Protein AF-A0A7C5CP19-F1 (afdb_monomer)

Secondary structure (DSSP, 8-state):
--HHHHHHHHHHHHHHHHHHSPSS--THHHHTS-HHHHHHHHHHS-TTPPPP-S-EEEEEEEEE-SSSS----EEEEEEEEE-SSSS-EEEEEEEE-STT-EEEEEEE-

pLDDT: mean 88.9, std 10.63, range [55.72, 98.44]

Foldseek 3Di:
DDPVVVLVVQVVVLQVVLVVFDPADDPVVLVPDDPVSSVVCCPVPPPPPDDDSGKDKDKDWDWDDPDPPDPDTFTKIKIKIARNRDGKIWIWMWTADPPRDIDIDIDID

Radius of gyration: 18.05 Å; Cα contacts (8 Å, |Δi|>4): 150; chains: 1; bounding box: 38×47×41 Å

Nearest PDB structures (foldseek):
  8bk2-assembly1_A  TM=4.506E-01  e=2.920E-01  Neisseria meningitidis serogroup B
  2zf4-assembly1_B  TM=4.625E-01  e=8.869E+00  Chromobacterium violaceum

Sequence (109 aa):
MTPAGRVAELLSRLEVEAARAPATPSPGDREALPPPVRRYLGRVLPQGVARPEGLLRFHQAGSLRTDPSATRWYPFTARHWVSPRLPGFVWEARVDLPLRLHLQVIDSY

Structure (mmCIF, N/CA/C/O backbone):
data_AF-A0A7C5CP19-F1
#
_entry.id   AF-A0A7C5CP19-F1
#
loop_
_atom_site.group_PDB
_atom_site.id
_atom_site.type_symbol
_atom_site.label_atom_id
_atom_site.label_alt_id
_atom_site.label_comp_id
_atom_site.label_asym_id
_atom_site.label_entity_id
_atom_site.label_seq_id
_atom_site.pdbx_PDB_ins_code
_atom_site.Cartn_x
_atom_site.Cartn_y
_atom_site.Cartn_z
_atom_site.occupancy
_atom_site.B_iso_or_equiv
_atom_site.auth_seq_id
_atom_site.auth_comp_id
_atom_site.auth_asym_id
_atom_site.auth_atom_id
_atom_site.pdbx_PDB_model_num
ATOM 1 N N . MET A 1 1 ? 1.642 -23.824 -0.024 1.00 61.75 1 MET A N 1
ATOM 2 C CA . MET A 1 1 ? 0.637 -22.738 -0.018 1.00 61.75 1 MET A CA 1
ATOM 3 C C . MET A 1 1 ? 0.854 -21.871 -1.251 1.00 61.75 1 MET A C 1
ATOM 5 O O . MET A 1 1 ? 1.998 -21.535 -1.527 1.00 61.75 1 MET A O 1
ATOM 9 N N . THR A 1 2 ? -0.186 -21.582 -2.035 1.00 88.19 2 THR A N 1
ATOM 10 C CA . THR A 1 2 ? -0.073 -20.733 -3.237 1.00 88.19 2 THR A CA 1
ATOM 11 C C . THR A 1 2 ? 0.074 -19.256 -2.842 1.00 88.19 2 THR A C 1
ATOM 13 O O . THR A 1 2 ? -0.347 -18.892 -1.740 1.00 88.19 2 THR A O 1
ATOM 16 N N . PRO A 1 3 ? 0.615 -18.380 -3.714 1.00 83.19 3 PRO A N 1
ATOM 17 C CA . PRO A 1 3 ? 0.651 -16.939 -3.451 1.00 83.19 3 PRO A CA 1
ATOM 18 C C . PRO A 1 3 ? -0.730 -16.371 -3.094 1.00 83.19 3 PRO A C 1
ATOM 20 O O . PRO A 1 3 ? -0.862 -15.651 -2.110 1.00 83.19 3 PRO A O 1
ATOM 23 N N . ALA A 1 4 ? -1.775 -16.797 -3.811 1.00 86.62 4 ALA A N 1
ATOM 24 C CA . ALA A 1 4 ? -3.155 -16.404 -3.532 1.00 86.62 4 ALA A CA 1
ATOM 25 C C . ALA A 1 4 ? -3.640 -16.860 -2.142 1.00 86.62 4 ALA A C 1
ATOM 27 O O . ALA A 1 4 ? -4.284 -16.087 -1.438 1.00 86.62 4 ALA A O 1
ATOM 28 N N . GLY A 1 5 ? -3.298 -18.086 -1.723 1.00 92.00 5 GLY A N 1
ATOM 29 C CA . GLY A 1 5 ? -3.637 -18.590 -0.390 1.00 92.00 5 GLY A CA 1
ATOM 30 C C . GLY A 1 5 ? -2.951 -17.805 0.730 1.00 92.00 5 GLY A C 1
ATOM 31 O O . GLY A 1 5 ? -3.588 -17.488 1.729 1.00 92.00 5 GLY A O 1
ATOM 32 N N . ARG A 1 6 ? -1.683 -17.416 0.528 1.00 93.38 6 ARG A N 1
ATOM 33 C CA . ARG A 1 6 ? -0.939 -16.585 1.487 1.00 93.38 6 ARG A CA 1
ATOM 34 C C . ARG A 1 6 ? -1.548 -15.190 1.627 1.00 93.38 6 ARG A C 1
ATOM 36 O O . ARG A 1 6 ? -1.681 -14.697 2.740 1.00 93.38 6 ARG A O 1
ATOM 43 N N . VAL A 1 7 ? -1.920 -14.557 0.513 1.00 95.69 7 VAL A N 1
ATOM 44 C CA . VAL A 1 7 ? -2.562 -13.232 0.533 1.00 95.69 7 VAL A CA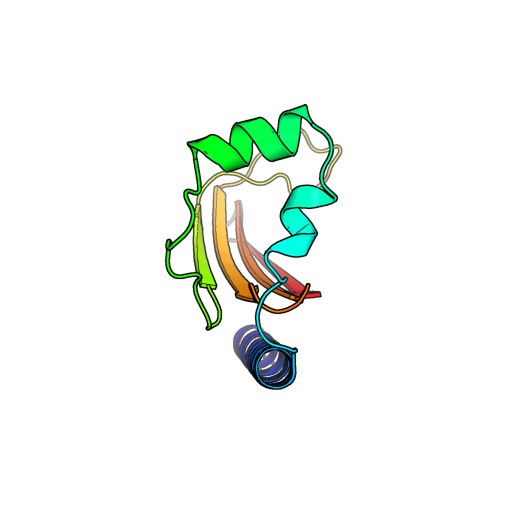 1
ATOM 45 C C . VAL A 1 7 ? -3.905 -13.297 1.255 1.00 95.69 7 VAL A C 1
ATOM 47 O O . VAL A 1 7 ? -4.157 -12.462 2.115 1.00 95.69 7 VAL A O 1
ATOM 50 N N . ALA A 1 8 ? -4.738 -14.302 0.966 1.00 95.38 8 ALA A N 1
ATOM 51 C CA . ALA A 1 8 ? -6.023 -14.470 1.645 1.00 95.38 8 ALA A CA 1
ATOM 52 C C . ALA A 1 8 ? -5.857 -14.604 3.167 1.00 95.38 8 ALA A C 1
ATOM 54 O O . ALA A 1 8 ? -6.558 -13.936 3.920 1.00 95.38 8 ALA A O 1
ATOM 55 N N . GLU A 1 9 ? -4.885 -15.402 3.617 1.00 96.69 9 GLU A N 1
ATOM 56 C CA . GLU A 1 9 ? -4.588 -15.565 5.040 1.00 96.69 9 GLU A CA 1
ATOM 57 C C . GLU A 1 9 ? -4.152 -14.248 5.702 1.00 96.69 9 GLU A C 1
ATOM 59 O O . GLU A 1 9 ? -4.650 -13.906 6.774 1.00 96.69 9 GLU A O 1
ATOM 64 N N . LEU A 1 10 ? -3.243 -13.496 5.073 1.00 96.50 10 LEU A N 1
ATOM 65 C CA . LEU A 1 10 ? -2.778 -12.207 5.596 1.00 96.50 10 LEU A CA 1
ATOM 66 C C . LEU A 1 10 ? -3.911 -11.178 5.658 1.00 96.50 10 LEU A C 1
ATOM 68 O O . LEU A 1 10 ? -4.015 -10.442 6.636 1.00 96.50 10 LEU A O 1
ATOM 72 N N . LEU A 1 11 ? -4.791 -11.160 4.654 1.00 96.25 11 LEU A N 1
ATOM 73 C CA . LEU A 1 11 ? -5.954 -10.277 4.647 1.00 96.25 11 LEU A CA 1
ATOM 74 C C . LEU A 1 11 ? -6.930 -10.615 5.768 1.00 96.25 11 LEU A C 1
ATOM 76 O O . LEU A 1 11 ? -7.341 -9.711 6.487 1.00 96.25 11 LEU A O 1
ATOM 80 N N . SER A 1 12 ? -7.239 -11.896 5.983 1.00 95.69 12 SER A N 1
ATOM 81 C CA . SER A 1 12 ? -8.104 -12.298 7.096 1.00 95.69 12 SER A CA 1
ATOM 82 C C . SER A 1 12 ? -7.527 -11.892 8.453 1.00 95.69 12 SER A C 1
ATOM 84 O O . SER A 1 12 ? -8.274 -11.464 9.330 1.00 95.69 12 SER A O 1
ATOM 86 N N . ARG A 1 13 ? -6.201 -11.979 8.639 1.00 94.88 13 ARG A N 1
ATOM 87 C CA . ARG A 1 13 ? -5.555 -11.491 9.869 1.00 94.88 13 ARG A CA 1
ATOM 88 C C . ARG A 1 13 ? -5.689 -9.977 10.014 1.00 94.88 13 ARG A C 1
ATOM 90 O O . ARG A 1 13 ? -6.159 -9.520 11.053 1.00 94.88 13 ARG A O 1
ATOM 97 N N . LEU A 1 14 ? -5.362 -9.224 8.961 1.00 94.06 14 LEU A N 1
ATOM 98 C CA . LEU A 1 14 ? -5.470 -7.765 8.953 1.00 94.06 14 LEU A CA 1
ATOM 99 C C . LEU A 1 14 ? -6.906 -7.298 9.252 1.00 94.06 14 LEU A C 1
ATOM 101 O O . LEU A 1 14 ? -7.099 -6.341 9.997 1.00 94.06 14 LEU A O 1
ATOM 105 N N . GLU A 1 15 ? -7.920 -7.978 8.713 1.00 92.88 15 GLU A N 1
ATOM 106 C CA . GLU A 1 15 ? -9.334 -7.689 8.983 1.00 92.88 15 GLU A CA 1
ATOM 107 C C . GLU A 1 15 ? -9.709 -7.932 10.449 1.00 92.88 15 GLU A C 1
ATOM 109 O O . GLU A 1 15 ? -10.351 -7.084 11.071 1.00 92.88 15 GLU A O 1
ATOM 114 N N . VAL A 1 16 ? -9.290 -9.065 11.021 1.00 93.06 16 VAL A N 1
ATOM 115 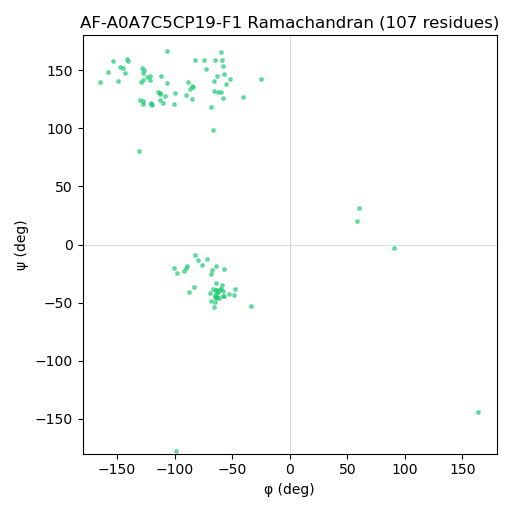C CA . VAL A 1 16 ? -9.560 -9.399 12.429 1.00 93.06 16 VAL A CA 1
ATOM 116 C C . VAL A 1 16 ? -8.891 -8.399 13.370 1.00 93.06 16 VAL A C 1
ATOM 118 O O . VAL A 1 16 ? -9.495 -7.982 14.358 1.00 93.06 16 VAL A O 1
ATOM 121 N N . GLU A 1 17 ? -7.661 -7.993 13.072 1.00 91.44 17 GLU A N 1
ATOM 122 C CA . GLU A 1 17 ? -6.936 -6.996 13.859 1.00 91.44 17 GLU A CA 1
ATOM 123 C C . GLU A 1 17 ? -7.556 -5.602 13.710 1.00 91.44 17 GLU A C 1
ATOM 125 O O . GLU A 1 17 ? -7.775 -4.917 14.711 1.00 91.44 17 GLU A O 1
ATOM 130 N N . ALA A 1 18 ? -7.956 -5.216 12.495 1.00 87.88 18 ALA A N 1
ATOM 131 C CA . ALA A 1 18 ? -8.683 -3.972 12.232 1.00 87.88 18 ALA A CA 1
ATOM 132 C C . ALA A 1 18 ? -10.019 -3.881 12.956 1.00 87.88 18 ALA A C 1
ATOM 134 O O . ALA A 1 18 ? -10.352 -2.814 13.472 1.00 87.88 18 ALA A O 1
ATOM 135 N N . ALA A 1 19 ? -10.753 -4.987 13.051 1.00 86.88 19 ALA A N 1
ATOM 136 C CA . ALA A 1 19 ? -12.006 -5.040 13.791 1.00 86.88 19 ALA A CA 1
ATOM 137 C C . ALA A 1 19 ? -11.811 -4.904 15.314 1.00 86.88 19 ALA A C 1
ATOM 139 O O . ALA A 1 19 ? -12.727 -4.468 16.008 1.00 86.88 19 ALA A O 1
ATOM 140 N N . ARG A 1 20 ? -10.635 -5.272 15.840 1.00 86.12 20 ARG A N 1
ATOM 141 C CA . ARG A 1 20 ? -10.296 -5.168 17.272 1.00 86.12 20 ARG A CA 1
ATOM 142 C C . ARG A 1 20 ? -9.675 -3.825 17.652 1.00 86.12 20 ARG A C 1
ATOM 144 O O . ARG A 1 20 ? -9.643 -3.497 18.837 1.00 86.12 20 ARG A O 1
ATOM 151 N N . ALA A 1 21 ? -9.160 -3.073 16.681 1.00 80.94 21 ALA A N 1
ATOM 152 C CA . ALA A 1 21 ? -8.532 -1.784 16.925 1.00 80.94 21 ALA A CA 1
ATOM 153 C C . ALA A 1 21 ? -9.554 -0.754 17.447 1.00 80.94 21 ALA A C 1
ATOM 155 O O . ALA A 1 21 ? -10.696 -0.716 16.969 1.00 80.94 21 ALA A O 1
ATOM 156 N N . PRO A 1 22 ? -9.163 0.101 18.412 1.00 71.88 22 PRO A N 1
ATOM 157 C CA . PRO A 1 22 ? -10.032 1.163 18.898 1.00 71.88 22 PRO A CA 1
ATOM 158 C C . PRO A 1 22 ? -10.455 2.088 17.750 1.00 71.88 22 PRO A C 1
ATOM 160 O O . PRO A 1 22 ? -9.771 2.217 16.732 1.00 71.88 22 PRO A O 1
ATOM 163 N N . ALA A 1 23 ? -11.618 2.723 17.904 1.00 64.44 23 ALA A N 1
ATOM 164 C CA . ALA A 1 23 ? -12.092 3.692 16.927 1.00 64.44 23 ALA A CA 1
ATOM 165 C C . ALA A 1 23 ? -11.063 4.820 16.733 1.00 64.44 23 ALA A C 1
ATOM 167 O O . ALA A 1 23 ? -10.341 5.181 17.657 1.00 64.44 23 ALA A O 1
ATOM 168 N N . THR A 1 24 ? -11.025 5.312 15.495 1.00 62.47 24 THR A N 1
ATOM 169 C CA . THR A 1 24 ? -10.117 6.291 14.883 1.00 62.47 24 THR A CA 1
ATOM 170 C C . THR A 1 24 ? -9.432 7.280 15.840 1.00 62.47 24 THR A C 1
ATOM 172 O O . THR A 1 24 ? -10.115 7.795 16.726 1.00 62.47 24 THR A O 1
ATOM 175 N N . PRO A 1 25 ? -8.147 7.645 15.608 1.00 58.81 25 PRO A N 1
ATOM 176 C CA . PRO A 1 25 ? -7.451 8.693 16.356 1.00 58.81 25 PRO A CA 1
ATOM 177 C C . PRO A 1 25 ? -8.347 9.907 16.631 1.00 58.81 25 PRO A C 1
ATOM 179 O O . PRO A 1 25 ? -9.003 10.447 15.728 1.00 58.81 25 PRO A O 1
ATOM 182 N N . SER A 1 26 ? -8.415 10.264 17.910 1.00 55.72 26 SER A N 1
ATOM 183 C CA . SER A 1 26 ? -9.306 11.283 18.448 1.00 55.72 26 SER A CA 1
ATOM 184 C C . SER A 1 26 ? -8.942 12.668 17.895 1.00 55.72 26 SER A C 1
ATOM 186 O O . SER A 1 26 ? -7.810 12.887 17.464 1.00 55.72 26 SER A O 1
ATOM 188 N N . PRO A 1 27 ? -9.862 13.650 17.914 1.00 55.84 27 PRO A N 1
ATOM 189 C CA . PRO A 1 27 ? -9.554 15.025 17.523 1.00 55.84 27 PRO A CA 1
ATOM 190 C C . PRO A 1 27 ? -8.272 15.564 18.172 1.00 55.84 27 PRO A C 1
ATOM 192 O O . PRO A 1 27 ? -7.480 16.171 17.457 1.00 55.84 27 PRO A O 1
ATOM 195 N N . GLY A 1 28 ? -8.023 15.212 19.444 1.00 57.62 28 GLY A N 1
ATOM 196 C CA . GLY A 1 28 ? -6.844 15.610 20.224 1.00 57.62 28 GLY A CA 1
ATOM 197 C C . GLY A 1 28 ? -5.495 15.223 19.609 1.00 57.62 28 GLY A C 1
ATOM 198 O O . GLY A 1 28 ? -4.486 15.879 19.875 1.00 57.62 28 GLY A O 1
ATOM 199 N N . ASP A 1 29 ? -5.471 14.234 18.713 1.00 68.75 29 ASP A N 1
ATOM 200 C CA . ASP A 1 29 ? -4.260 13.853 17.984 1.00 68.75 29 ASP A CA 1
ATOM 201 C C . ASP A 1 29 ? -3.815 14.944 17.009 1.00 68.75 29 ASP A C 1
ATOM 203 O O . ASP A 1 29 ? -2.643 15.012 16.647 1.00 68.75 29 ASP A O 1
ATOM 207 N N . ARG A 1 30 ? -4.726 15.835 16.593 1.00 76.56 30 ARG A N 1
ATOM 208 C CA . ARG A 1 30 ? -4.430 16.938 15.676 1.00 76.56 30 ARG A CA 1
ATOM 209 C C . ARG A 1 30 ? -3.851 18.146 16.397 1.00 76.56 30 ARG A C 1
ATOM 211 O O . ARG A 1 30 ? -2.965 18.801 15.843 1.00 76.56 30 ARG A O 1
ATOM 218 N N . GLU A 1 31 ? -4.313 18.446 17.609 1.00 82.62 31 GLU A N 1
ATOM 219 C CA . GLU A 1 31 ? -3.742 19.506 18.444 1.00 82.62 31 GLU A CA 1
ATOM 220 C C . GLU A 1 31 ? -2.293 19.194 18.839 1.00 82.62 31 GLU A C 1
ATOM 222 O O . GLU A 1 31 ? -1.478 20.118 18.872 1.00 82.62 31 GLU A O 1
ATOM 227 N N . ALA A 1 32 ? -1.958 17.912 19.023 1.00 85.94 32 ALA A N 1
ATOM 228 C CA . ALA A 1 32 ? -0.609 17.433 19.331 1.00 85.94 32 ALA A CA 1
ATOM 229 C C . ALA A 1 32 ? 0.390 17.519 18.153 1.00 85.94 32 ALA A C 1
ATOM 231 O O . ALA A 1 32 ? 1.597 17.383 18.358 1.00 85.94 32 ALA A O 1
ATOM 232 N N . LEU A 1 33 ? -0.073 17.759 16.918 1.00 89.25 33 LEU A N 1
ATOM 233 C CA . LEU A 1 33 ? 0.805 17.821 15.744 1.00 89.25 33 LEU A CA 1
ATOM 234 C C . LEU A 1 33 ? 1.651 19.104 15.709 1.00 89.25 33 LEU A C 1
ATOM 236 O O . LEU A 1 33 ? 1.180 20.175 16.114 1.00 89.25 33 LEU A O 1
ATOM 240 N N . PRO A 1 34 ? 2.853 19.054 15.098 1.00 94.94 34 PRO A N 1
ATOM 241 C CA . PRO A 1 34 ? 3.646 20.246 14.837 1.00 94.94 34 PRO A CA 1
ATOM 242 C C . PRO A 1 34 ? 2.835 21.330 14.101 1.00 94.94 34 PRO A C 1
ATOM 244 O O . PRO A 1 34 ? 2.078 21.008 13.174 1.00 94.94 34 PRO A O 1
ATOM 247 N N . PRO A 1 35 ? 3.026 22.626 14.425 1.00 94.19 35 PRO A N 1
ATOM 248 C CA . PRO A 1 35 ? 2.248 23.723 13.847 1.00 94.19 35 PRO A CA 1
ATOM 249 C C . PRO A 1 35 ? 2.095 23.716 12.313 1.00 94.19 35 PRO A C 1
ATOM 251 O O . PRO A 1 35 ? 0.973 23.946 11.846 1.00 94.19 35 PRO A O 1
ATOM 254 N N . PRO A 1 36 ? 3.138 23.441 11.493 1.00 95.12 36 PRO A N 1
ATOM 255 C CA . PRO A 1 36 ? 2.965 23.417 10.040 1.00 95.12 36 PRO A CA 1
ATOM 256 C C . PRO A 1 36 ? 2.054 22.273 9.573 1.00 95.12 36 PRO A C 1
ATOM 258 O O . PRO A 1 36 ? 1.225 22.488 8.687 1.00 95.12 36 PRO A O 1
ATOM 261 N N . VAL A 1 37 ? 2.151 21.097 10.201 1.00 93.44 37 VAL A N 1
ATOM 262 C CA . VAL A 1 37 ? 1.341 19.915 9.869 1.00 93.44 37 VAL A CA 1
ATOM 263 C C . VAL A 1 37 ? -0.116 20.161 10.248 1.00 93.44 37 VAL A C 1
ATOM 265 O O . VAL A 1 37 ? -1.007 20.008 9.411 1.00 93.44 37 VAL A O 1
ATOM 268 N N . ARG A 1 38 ? -0.362 20.643 11.474 1.00 90.94 38 ARG A N 1
ATOM 269 C CA . ARG A 1 38 ? -1.706 20.989 11.956 1.00 90.94 38 ARG A CA 1
ATOM 270 C C . ARG A 1 38 ? -2.388 22.016 11.055 1.00 90.94 38 ARG A C 1
ATOM 272 O O . ARG A 1 38 ? -3.554 21.845 10.707 1.00 90.94 38 ARG A O 1
ATOM 279 N N . ARG A 1 39 ? -1.665 23.062 10.637 1.00 91.44 39 ARG A N 1
ATOM 280 C CA . ARG A 1 39 ? -2.191 24.103 9.739 1.00 91.44 39 ARG A CA 1
ATOM 281 C C . ARG A 1 39 ? -2.545 23.551 8.361 1.00 91.44 39 ARG A C 1
ATOM 283 O O . ARG A 1 39 ? -3.594 23.904 7.831 1.00 91.44 39 ARG A O 1
ATOM 290 N N . TYR A 1 40 ? -1.679 22.725 7.773 1.00 92.88 40 TYR A N 1
ATOM 291 C CA . TYR A 1 40 ? -1.925 22.145 6.453 1.00 92.88 40 TYR A CA 1
ATOM 292 C C . TYR A 1 40 ? -3.120 21.190 6.478 1.00 92.88 40 TYR A C 1
ATOM 294 O O . TYR A 1 40 ? -4.085 21.419 5.751 1.00 92.88 40 TYR A O 1
ATOM 302 N N . LEU A 1 41 ? -3.107 20.198 7.380 1.00 88.44 41 LEU A N 1
ATOM 303 C CA . LEU A 1 41 ? -4.227 19.267 7.557 1.00 88.44 41 LEU A CA 1
ATOM 304 C C . LEU A 1 41 ? -5.513 20.014 7.920 1.00 88.44 41 LEU A C 1
ATOM 306 O O . LEU A 1 41 ? -6.579 19.649 7.432 1.00 88.44 41 LEU A O 1
ATOM 310 N N . GLY A 1 42 ? -5.383 21.1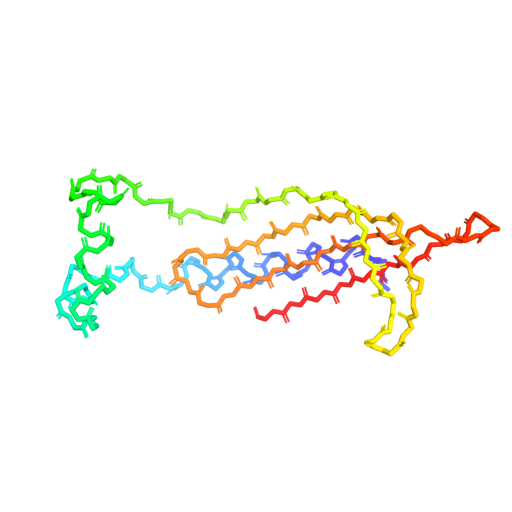07 8.688 1.00 87.44 42 GLY A N 1
ATOM 311 C CA . GLY A 1 42 ? -6.364 22.179 8.908 1.00 87.44 42 GLY A CA 1
ATOM 312 C C . GLY A 1 42 ? -7.225 22.487 7.692 1.00 87.44 42 GLY A C 1
ATOM 313 O O . GLY A 1 42 ? -8.449 22.501 7.770 1.00 87.44 42 GLY A O 1
ATOM 314 N N . ARG A 1 43 ? -6.538 22.733 6.577 1.00 89.12 43 ARG A N 1
ATOM 315 C CA . ARG A 1 43 ? -7.107 23.214 5.321 1.00 89.12 43 ARG A CA 1
ATOM 316 C C . ARG A 1 43 ? -7.582 22.079 4.423 1.00 89.12 43 ARG A C 1
ATOM 318 O O . ARG A 1 43 ? -8.623 22.217 3.797 1.00 89.12 43 ARG A O 1
ATOM 325 N N . VAL A 1 44 ? -6.818 20.987 4.342 1.00 89.31 44 VAL A N 1
ATOM 326 C CA . VAL A 1 44 ? -7.090 19.902 3.377 1.00 89.31 44 VAL A CA 1
ATOM 327 C C . VAL A 1 44 ? -8.019 18.812 3.910 1.00 89.31 44 VAL A C 1
ATOM 329 O O . VAL A 1 44 ? -8.622 18.091 3.127 1.00 89.31 44 VAL A O 1
ATOM 332 N N . LEU A 1 45 ? -8.157 18.698 5.233 1.00 84.25 45 LEU A N 1
ATOM 333 C CA . LEU A 1 45 ? -9.060 17.762 5.904 1.00 84.25 45 LEU A CA 1
ATOM 334 C C . LEU A 1 45 ? -9.870 18.522 6.963 1.00 84.25 45 LEU A C 1
ATOM 336 O O . LEU A 1 45 ? -9.488 18.499 8.143 1.00 84.25 45 LEU A O 1
ATOM 340 N N . PRO A 1 46 ? -10.937 19.238 6.560 1.00 78.62 46 PRO A N 1
ATOM 341 C CA . PRO A 1 46 ? -11.822 19.944 7.481 1.00 78.62 46 PRO A CA 1
ATOM 342 C C . PRO A 1 46 ? -12.463 18.996 8.500 1.00 78.62 46 PRO A C 1
ATOM 344 O O . PRO A 1 46 ? -12.562 17.786 8.281 1.00 78.62 46 PRO A O 1
ATOM 347 N N . GLN A 1 47 ? -12.915 19.542 9.628 1.00 72.56 47 GLN A N 1
ATOM 348 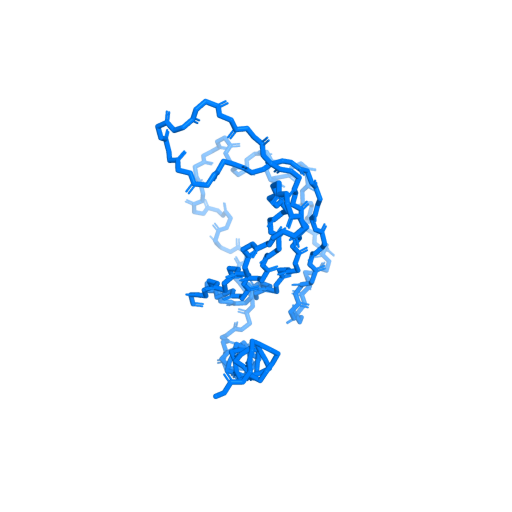C CA . GLN A 1 47 ? -13.699 18.753 10.579 1.00 72.56 47 GLN A CA 1
ATOM 349 C C . GLN A 1 47 ? -15.016 18.291 9.935 1.00 72.56 47 GLN A C 1
ATOM 351 O O . GLN A 1 47 ? -15.589 19.000 9.111 1.00 72.56 47 GLN A O 1
ATOM 356 N N . GLY A 1 48 ? -15.474 17.088 10.292 1.00 70.38 48 GLY A N 1
ATOM 357 C CA . GLY A 1 48 ? -16.706 16.496 9.757 1.00 70.38 48 GLY A CA 1
ATOM 358 C C . GLY A 1 48 ? -16.535 15.634 8.500 1.00 70.38 48 GLY A C 1
ATOM 359 O O . GLY A 1 48 ? -17.502 15.018 8.065 1.00 70.38 48 GLY A O 1
ATOM 360 N N . VAL A 1 49 ? -15.326 15.524 7.933 1.00 69.69 49 VAL A N 1
ATOM 361 C CA . VAL A 1 49 ? -15.061 14.548 6.863 1.00 69.69 49 VAL A CA 1
ATOM 362 C C . VAL A 1 49 ? -15.119 13.136 7.449 1.00 69.69 49 VAL A C 1
ATOM 364 O O . VAL A 1 49 ? -14.328 12.793 8.333 1.00 69.69 49 VAL A O 1
ATOM 367 N N . ALA A 1 50 ? -16.052 12.321 6.948 1.00 70.56 50 ALA A N 1
ATOM 368 C CA . ALA A 1 50 ? -16.161 10.915 7.314 1.00 70.56 50 ALA A CA 1
ATOM 369 C C . ALA A 1 50 ? -14.844 10.200 6.997 1.00 70.56 50 ALA A C 1
ATOM 371 O O . ALA A 1 50 ? -14.326 10.273 5.880 1.00 70.56 50 ALA A O 1
ATOM 372 N N . ARG A 1 51 ? -14.283 9.527 8.000 1.00 74.38 51 ARG A N 1
ATOM 373 C CA . ARG A 1 51 ? -13.067 8.739 7.821 1.00 74.38 51 ARG A CA 1
ATOM 374 C C . ARG A 1 51 ? -13.458 7.329 7.390 1.00 74.38 51 ARG A C 1
ATOM 376 O O . ARG A 1 51 ? -14.441 6.803 7.909 1.00 74.38 51 ARG A O 1
ATOM 383 N N . PRO A 1 52 ? -12.719 6.712 6.456 1.00 78.50 52 PRO A N 1
ATOM 384 C CA . PRO A 1 52 ? -12.971 5.328 6.099 1.00 78.50 52 PRO A CA 1
ATOM 385 C C . PRO A 1 52 ? -12.813 4.441 7.330 1.00 78.50 52 PRO A C 1
ATOM 387 O O . PRO A 1 52 ? -11.828 4.554 8.056 1.00 78.50 52 PRO A O 1
ATOM 390 N N . GLU A 1 53 ? -13.790 3.574 7.563 1.00 77.38 53 GLU A N 1
ATOM 391 C CA . GLU A 1 53 ? -13.797 2.700 8.734 1.00 77.38 53 GLU A CA 1
ATOM 392 C C . GLU A 1 53 ? -13.280 1.289 8.446 1.00 77.38 53 GLU A C 1
ATOM 394 O O . GLU A 1 53 ? -12.827 0.618 9.370 1.00 77.38 53 GLU A O 1
ATOM 399 N N . GLY A 1 54 ? -13.356 0.847 7.189 1.00 84.38 54 GLY A N 1
ATOM 400 C CA . GLY A 1 54 ? -12.895 -0.467 6.743 1.00 84.38 54 GLY A CA 1
ATOM 401 C C . GLY A 1 54 ? -11.510 -0.431 6.101 1.00 84.38 54 GLY A C 1
ATOM 402 O O . GLY A 1 54 ? -10.882 0.624 5.986 1.00 84.38 54 GLY A O 1
ATOM 403 N N . LEU A 1 55 ? -11.054 -1.599 5.638 1.00 90.75 55 LEU A N 1
ATOM 404 C CA . LEU A 1 55 ? -9.816 -1.698 4.873 1.00 90.75 55 LEU A CA 1
ATOM 405 C C . LEU A 1 55 ? -9.919 -0.914 3.565 1.00 90.75 55 LEU A C 1
ATOM 407 O O . LEU A 1 55 ? -10.861 -1.065 2.786 1.00 90.75 55 LEU A O 1
ATOM 411 N N . LEU A 1 56 ? -8.905 -0.097 3.312 1.00 93.56 56 LEU A N 1
ATOM 412 C CA . LEU A 1 56 ? -8.735 0.609 2.055 1.00 93.56 56 LEU A CA 1
ATOM 413 C C . LEU A 1 56 ? -7.979 -0.282 1.083 1.00 93.56 56 LEU A C 1
ATOM 415 O O . LEU A 1 56 ? -6.951 -0.846 1.445 1.00 93.56 56 LEU A O 1
ATOM 419 N N . ARG A 1 57 ? -8.462 -0.370 -0.159 1.00 96.06 57 ARG A N 1
ATOM 420 C CA . ARG A 1 57 ? -7.796 -1.116 -1.228 1.00 96.06 57 ARG A CA 1
ATOM 421 C C . ARG A 1 57 ? -7.286 -0.172 -2.304 1.00 96.06 57 ARG A C 1
ATOM 423 O O . ARG A 1 57 ? -8.068 0.548 -2.922 1.00 96.06 57 ARG A O 1
ATOM 430 N N . PHE A 1 58 ? -5.993 -0.243 -2.582 1.00 96.88 58 PHE A N 1
ATOM 431 C CA . PHE A 1 58 ? -5.337 0.495 -3.650 1.00 96.88 58 PHE A CA 1
ATOM 432 C C . PHE A 1 58 ? -4.873 -0.452 -4.750 1.00 96.88 58 PHE A C 1
ATOM 434 O O . PHE A 1 58 ? -4.435 -1.575 -4.495 1.00 96.88 58 PHE A O 1
ATOM 441 N N . HIS A 1 59 ? -4.946 0.044 -5.980 1.00 97.81 59 HIS A N 1
ATOM 442 C CA . HIS A 1 59 ? -4.336 -0.570 -7.147 1.00 97.81 59 HIS A CA 1
ATOM 443 C C . HIS A 1 59 ? -3.222 0.352 -7.626 1.00 97.81 59 HIS A C 1
ATOM 445 O O . HIS A 1 59 ? -3.426 1.558 -7.758 1.00 97.81 59 HIS A O 1
ATOM 451 N N . GLN A 1 60 ? -2.043 -0.209 -7.856 1.00 98.00 60 GLN A N 1
ATOM 452 C CA . GLN A 1 60 ? -0.864 0.539 -8.274 1.00 98.00 60 GLN A CA 1
ATOM 453 C C . GLN A 1 60 ? -0.334 -0.048 -9.577 1.00 98.00 60 GLN A C 1
ATOM 455 O O . GLN A 1 60 ? -0.374 -1.261 -9.778 1.00 98.00 60 GLN A O 1
ATOM 460 N N . ALA A 1 61 ? 0.172 0.818 -10.445 1.00 98.06 61 ALA A N 1
ATOM 461 C CA . ALA A 1 61 ? 0.885 0.443 -11.654 1.00 98.06 61 ALA A CA 1
ATOM 462 C C . ALA A 1 61 ? 2.021 1.439 -11.886 1.00 98.06 61 ALA A C 1
ATOM 464 O O . ALA A 1 61 ? 1.902 2.616 -11.539 1.00 98.06 61 ALA A O 1
ATOM 465 N N . GLY A 1 62 ? 3.122 0.977 -12.465 1.00 97.50 62 GLY A N 1
ATOM 466 C CA . GLY A 1 62 ? 4.265 1.833 -12.755 1.00 97.50 62 GLY A CA 1
ATOM 467 C C . GLY A 1 62 ? 5.508 1.013 -13.031 1.00 97.50 62 GLY A C 1
ATOM 468 O O . GLY A 1 62 ? 5.417 -0.071 -13.601 1.00 97.50 62 GLY A O 1
ATOM 469 N N . SER A 1 63 ? 6.662 1.519 -12.600 1.00 96.81 63 SER A N 1
ATOM 470 C CA . SER A 1 63 ? 7.909 0.758 -12.643 1.00 96.81 63 SER A CA 1
ATOM 471 C C . SER A 1 63 ? 8.529 0.606 -11.256 1.00 96.81 63 SER A C 1
ATOM 473 O O . SER A 1 63 ? 8.465 1.530 -10.449 1.00 96.81 63 SER A O 1
ATOM 475 N N . LEU A 1 64 ? 9.154 -0.543 -11.001 1.00 95.12 64 LEU A N 1
ATOM 476 C CA . LEU A 1 64 ? 9.860 -0.863 -9.764 1.00 95.12 64 LEU A CA 1
ATOM 477 C C . LEU A 1 64 ? 11.281 -1.345 -10.084 1.00 95.12 64 LEU A C 1
ATOM 479 O O . LEU A 1 64 ? 11.506 -2.067 -11.059 1.00 95.12 64 LEU A O 1
ATOM 483 N N . ARG A 1 65 ? 12.245 -0.953 -9.253 1.00 94.75 65 ARG A N 1
ATOM 484 C CA . ARG A 1 65 ? 13.582 -1.554 -9.240 1.00 94.75 65 ARG A CA 1
ATOM 485 C C . ARG A 1 65 ? 13.528 -2.803 -8.375 1.00 94.75 65 ARG A C 1
ATOM 487 O O . ARG A 1 65 ? 12.970 -2.773 -7.284 1.00 94.75 65 ARG A O 1
ATOM 494 N N . THR A 1 66 ? 14.126 -3.887 -8.848 1.00 91.50 66 THR A N 1
ATOM 495 C CA . THR A 1 66 ? 14.203 -5.143 -8.087 1.00 91.50 66 THR A CA 1
ATOM 496 C C . THR A 1 66 ? 15.337 -5.148 -7.065 1.00 91.50 66 THR A C 1
ATOM 498 O O . THR A 1 66 ? 15.430 -6.075 -6.272 1.00 91.50 66 THR A O 1
ATOM 501 N N . ASP A 1 67 ? 16.205 -4.136 -7.105 1.00 89.94 67 ASP A N 1
ATOM 502 C CA . ASP A 1 67 ? 17.333 -3.960 -6.199 1.00 89.94 67 ASP A CA 1
ATOM 503 C C . ASP A 1 67 ? 17.628 -2.449 -6.005 1.00 89.94 67 ASP A C 1
ATOM 505 O O . ASP A 1 67 ? 17.548 -1.686 -6.979 1.00 89.94 67 ASP A O 1
ATOM 509 N N . PRO A 1 68 ? 17.974 -1.985 -4.785 1.00 90.31 68 PRO A N 1
ATOM 510 C CA . PRO A 1 68 ? 18.243 -0.571 -4.496 1.00 90.31 68 PRO A CA 1
ATOM 511 C C . PRO A 1 68 ? 19.455 0.034 -5.219 1.00 90.31 68 PRO A C 1
ATOM 513 O O . PRO A 1 68 ? 19.550 1.261 -5.319 1.00 90.31 68 PRO A O 1
ATOM 516 N N . SER A 1 69 ? 20.370 -0.787 -5.735 1.00 94.06 69 SER A N 1
ATOM 517 C CA . SER A 1 69 ? 21.549 -0.396 -6.522 1.00 94.06 69 SER A CA 1
ATOM 518 C C . SER A 1 69 ? 21.358 -0.583 -8.037 1.00 94.06 69 SER A C 1
ATOM 520 O O . SER A 1 69 ? 22.003 0.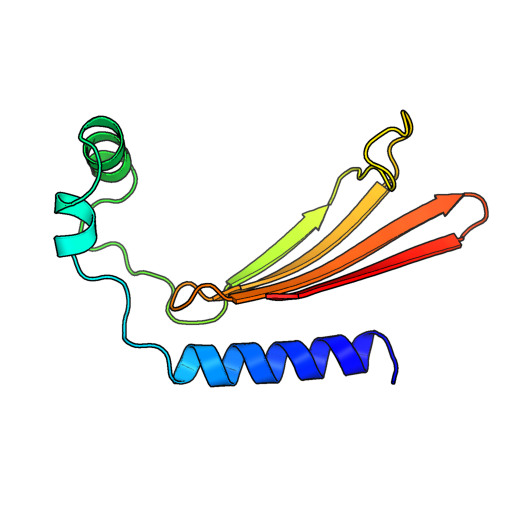104 -8.826 1.00 94.06 69 SER A O 1
ATOM 522 N N . ALA A 1 70 ? 20.400 -1.408 -8.478 1.00 91.81 70 ALA A N 1
ATOM 523 C CA . ALA A 1 70 ? 20.161 -1.675 -9.902 1.00 91.81 70 ALA A CA 1
ATOM 524 C C . ALA A 1 70 ? 19.667 -0.446 -10.676 1.00 91.81 70 ALA A C 1
ATOM 526 O O . ALA A 1 70 ? 18.703 0.188 -10.281 1.00 91.81 70 ALA A O 1
ATOM 527 N N . THR A 1 71 ? 20.231 -0.120 -11.833 1.00 92.56 71 THR A N 1
ATOM 528 C CA . THR A 1 71 ? 19.772 1.034 -12.638 1.00 92.56 71 THR A CA 1
ATOM 529 C C . THR A 1 71 ? 18.473 0.772 -13.405 1.00 92.56 71 THR A C 1
ATOM 531 O O . THR A 1 71 ? 17.800 1.706 -13.843 1.00 92.56 71 THR A O 1
ATOM 534 N N . ARG A 1 72 ? 18.107 -0.502 -13.577 1.00 94.81 72 ARG A N 1
ATOM 535 C CA . ARG A 1 72 ? 16.977 -0.921 -14.403 1.00 94.81 72 ARG A CA 1
ATOM 536 C C . ARG A 1 72 ? 15.651 -0.883 -13.647 1.00 94.81 72 ARG A C 1
ATOM 538 O O . ARG A 1 72 ? 15.537 -1.385 -12.532 1.00 94.81 72 ARG A O 1
ATOM 545 N N . TRP A 1 73 ? 14.643 -0.359 -14.332 1.00 96.75 73 TRP A N 1
ATOM 546 C CA . TRP A 1 73 ? 13.253 -0.314 -13.902 1.00 96.75 73 TRP A CA 1
ATOM 547 C C . TRP A 1 73 ? 12.426 -1.325 -14.694 1.00 96.75 73 TRP A C 1
ATOM 549 O O . TRP A 1 73 ? 12.606 -1.465 -15.905 1.00 96.75 73 TRP A O 1
ATOM 559 N N . TYR A 1 74 ? 11.525 -2.020 -14.008 1.00 97.38 74 TYR A N 1
ATOM 560 C CA . TYR A 1 74 ? 10.645 -3.023 -14.598 1.00 97.38 74 TYR A CA 1
ATOM 561 C C . TYR A 1 74 ? 9.185 -2.647 -14.376 1.00 97.38 74 TYR A C 1
ATOM 563 O O . TYR A 1 74 ? 8.871 -2.174 -13.282 1.00 97.38 74 TYR A O 1
ATOM 571 N N . PRO A 1 75 ? 8.290 -2.871 -15.353 1.00 97.94 75 PRO A N 1
ATOM 572 C CA . PRO A 1 75 ? 6.864 -2.676 -15.150 1.00 97.94 75 PRO A CA 1
ATOM 573 C C . PRO A 1 75 ? 6.376 -3.487 -13.951 1.00 97.94 75 PRO A C 1
ATOM 575 O O . PRO A 1 75 ? 6.764 -4.645 -13.774 1.00 97.94 75 PRO A O 1
ATOM 578 N N . PHE A 1 76 ? 5.523 -2.888 -13.129 1.00 97.81 76 PHE A N 1
ATOM 579 C CA . PHE A 1 76 ? 4.882 -3.598 -12.036 1.00 97.81 76 PHE A CA 1
ATOM 580 C C . PHE A 1 76 ? 3.424 -3.190 -11.875 1.00 97.81 76 PHE A C 1
ATOM 582 O O . PHE A 1 76 ? 3.009 -2.092 -12.257 1.00 97.81 76 PHE A O 1
ATOM 589 N N . THR A 1 77 ? 2.672 -4.087 -11.250 1.00 98.44 77 THR A N 1
ATOM 590 C CA . THR A 1 77 ? 1.340 -3.819 -10.709 1.00 98.44 77 THR A CA 1
ATOM 591 C C . THR A 1 77 ? 1.289 -4.274 -9.258 1.00 98.44 77 THR A C 1
ATOM 593 O O . THR A 1 77 ? 2.015 -5.196 -8.882 1.00 98.44 77 THR A O 1
ATOM 596 N N . ALA A 1 78 ? 0.452 -3.644 -8.437 1.00 98.12 78 ALA A N 1
ATOM 597 C CA . ALA A 1 78 ? 0.239 -4.083 -7.066 1.00 98.12 78 ALA A CA 1
ATOM 598 C C . ALA A 1 78 ? -1.200 -3.881 -6.590 1.00 98.12 78 ALA A C 1
ATOM 600 O O . ALA A 1 78 ? -1.904 -2.969 -7.036 1.00 98.12 78 ALA A O 1
ATOM 601 N N . ARG A 1 79 ? -1.609 -4.733 -5.652 1.00 98.12 79 ARG A N 1
ATOM 602 C CA . ARG A 1 79 ? -2.801 -4.589 -4.821 1.00 98.12 79 ARG A CA 1
ATOM 603 C C . ARG A 1 79 ? -2.343 -4.355 -3.387 1.00 98.12 79 ARG A C 1
ATOM 605 O O . ARG A 1 79 ? -1.502 -5.090 -2.880 1.00 98.12 79 ARG A O 1
ATOM 612 N N . HIS A 1 80 ? -2.884 -3.327 -2.752 1.00 97.50 80 HIS A N 1
ATOM 613 C CA . HIS A 1 80 ? -2.495 -2.932 -1.403 1.00 97.50 80 HIS A CA 1
ATOM 614 C C . HIS A 1 80 ? -3.741 -2.766 -0.546 1.00 97.50 80 HIS A C 1
ATOM 616 O O . HIS A 1 80 ? -4.628 -1.995 -0.905 1.00 97.50 80 HIS A O 1
ATOM 622 N N . TRP A 1 81 ? -3.800 -3.469 0.577 1.00 97.19 81 TRP A N 1
ATOM 623 C CA . TRP A 1 81 ? -4.824 -3.309 1.597 1.00 97.19 81 TRP A CA 1
ATOM 624 C C . TRP A 1 81 ? -4.214 -2.641 2.818 1.00 97.19 81 TRP A C 1
ATOM 626 O O . TRP A 1 81 ? -3.193 -3.106 3.314 1.00 97.19 81 TRP A O 1
ATOM 636 N N . VAL A 1 82 ? -4.832 -1.564 3.292 1.00 94.75 82 VAL A N 1
ATOM 637 C CA . VAL A 1 82 ? -4.369 -0.796 4.453 1.00 94.75 82 VAL A CA 1
ATOM 638 C C . VAL A 1 82 ? -5.513 -0.612 5.434 1.00 94.75 82 VAL A C 1
ATOM 640 O O . VAL A 1 82 ? -6.643 -0.326 5.026 1.00 94.75 82 VAL A O 1
ATOM 643 N N . SER A 1 83 ? -5.220 -0.730 6.727 1.00 89.88 83 SER A N 1
ATOM 644 C CA . SER A 1 83 ? -6.164 -0.326 7.765 1.00 89.88 83 SER A CA 1
ATOM 645 C C . SER A 1 83 ? -5.950 1.143 8.144 1.00 89.88 83 SER A C 1
ATOM 647 O O . SER A 1 83 ? -4.830 1.536 8.454 1.00 89.88 83 SER A O 1
ATOM 649 N N . P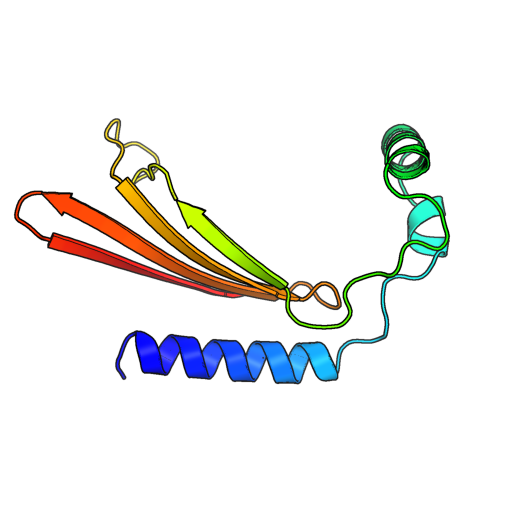RO A 1 84 ? -7.000 1.981 8.160 1.00 83.38 84 PRO A N 1
ATOM 650 C CA . PRO A 1 84 ? -6.916 3.324 8.729 1.00 83.38 84 PRO A CA 1
ATOM 651 C C . PRO A 1 84 ? -7.016 3.325 10.266 1.00 83.38 84 PRO A C 1
ATOM 653 O O . PRO A 1 84 ? -6.745 4.351 10.888 1.00 83.38 84 PRO A O 1
ATOM 656 N N . ARG A 1 85 ? -7.433 2.203 10.880 1.00 80.94 85 ARG A N 1
ATOM 657 C CA . ARG A 1 85 ? -7.668 2.074 12.331 1.00 80.94 85 ARG A CA 1
ATOM 658 C C . ARG A 1 85 ? -6.450 1.576 13.108 1.00 80.94 85 ARG A C 1
ATOM 660 O O . ARG A 1 85 ? -6.355 1.828 14.303 1.00 80.94 85 ARG A O 1
ATOM 667 N N . LEU A 1 86 ? -5.524 0.891 12.442 1.00 83.56 86 LEU A N 1
ATOM 668 C CA . LEU A 1 86 ? -4.250 0.471 13.022 1.00 83.56 86 LEU A CA 1
ATOM 669 C C . LEU A 1 86 ? -3.122 0.594 11.996 1.00 83.56 86 LEU A C 1
ATOM 671 O O . LEU A 1 86 ? -3.392 0.567 10.795 1.00 83.56 86 LEU A O 1
ATOM 675 N N . PRO A 1 87 ? -1.859 0.652 12.440 1.00 83.06 87 PRO A N 1
ATOM 676 C CA . PRO A 1 87 ? -0.722 0.421 11.564 1.00 83.06 87 PRO A CA 1
ATOM 677 C C . PRO A 1 87 ? -0.732 -1.048 11.112 1.00 83.06 87 PRO A C 1
ATOM 679 O O . PRO A 1 87 ? -0.319 -1.920 11.866 1.00 83.06 87 PRO A O 1
ATOM 682 N N . GLY A 1 88 ? -1.250 -1.321 9.914 1.00 91.56 88 GLY A N 1
ATOM 683 C CA . GLY A 1 88 ? -1.298 -2.669 9.344 1.00 91.56 88 GLY A CA 1
ATOM 684 C C . GLY A 1 88 ? -1.587 -2.647 7.848 1.00 91.56 88 GLY A C 1
ATOM 685 O O . GLY A 1 88 ? -2.408 -1.840 7.380 1.00 91.56 88 GLY A O 1
ATOM 686 N N . PHE A 1 89 ? -0.904 -3.513 7.095 1.00 96.06 89 PHE A N 1
ATOM 687 C CA . PHE A 1 89 ? -1.086 -3.601 5.647 1.00 96.06 89 PHE A CA 1
ATOM 688 C C . PHE A 1 89 ? -0.757 -4.970 5.047 1.00 96.06 89 PHE A C 1
ATOM 690 O O . PHE A 1 89 ? 0.025 -5.747 5.585 1.00 96.06 89 PHE A O 1
ATOM 697 N N . VAL A 1 90 ? -1.320 -5.227 3.865 1.00 97.94 90 VAL A N 1
ATOM 698 C CA . VAL A 1 90 ? -0.920 -6.322 2.972 1.00 97.94 90 VAL A CA 1
ATOM 699 C C . VAL A 1 90 ? -0.658 -5.742 1.594 1.00 97.94 90 VAL A C 1
ATOM 701 O O . VAL A 1 90 ? -1.536 -5.117 0.999 1.00 97.94 90 VAL A O 1
ATOM 704 N N . TRP A 1 91 ? 0.538 -5.964 1.070 1.00 98.06 91 TRP A N 1
ATOM 705 C CA . TRP A 1 91 ? 0.960 -5.510 -0.243 1.00 98.06 91 TRP A CA 1
ATOM 706 C C . TRP A 1 91 ? 1.346 -6.704 -1.103 1.00 98.06 91 TRP A C 1
ATOM 708 O O . TRP A 1 91 ? 2.234 -7.484 -0.769 1.00 98.06 91 TRP A O 1
ATOM 718 N N . GLU A 1 92 ? 0.664 -6.854 -2.227 1.00 98.12 92 GLU A N 1
ATOM 719 C CA . GLU A 1 92 ? 0.933 -7.898 -3.200 1.00 98.12 92 GLU A CA 1
ATOM 720 C C . GLU A 1 92 ? 1.290 -7.244 -4.528 1.00 98.12 92 GLU A C 1
ATOM 722 O O . GLU A 1 92 ? 0.473 -6.538 -5.119 1.00 98.12 92 GLU A O 1
ATOM 727 N N . ALA A 1 93 ? 2.489 -7.521 -5.026 1.00 97.44 93 ALA A N 1
ATOM 728 C CA . ALA A 1 93 ? 2.974 -6.969 -6.276 1.00 97.44 93 ALA A CA 1
ATOM 729 C C . ALA A 1 93 ? 3.460 -8.033 -7.248 1.00 97.44 93 ALA A C 1
ATOM 731 O O . ALA A 1 93 ? 3.990 -9.081 -6.874 1.00 97.44 93 ALA A O 1
ATOM 732 N N . ARG A 1 94 ? 3.318 -7.698 -8.525 1.00 97.19 94 ARG A N 1
ATOM 733 C CA . ARG A 1 94 ? 3.845 -8.438 -9.659 1.00 97.19 94 ARG A CA 1
ATOM 734 C C . ARG A 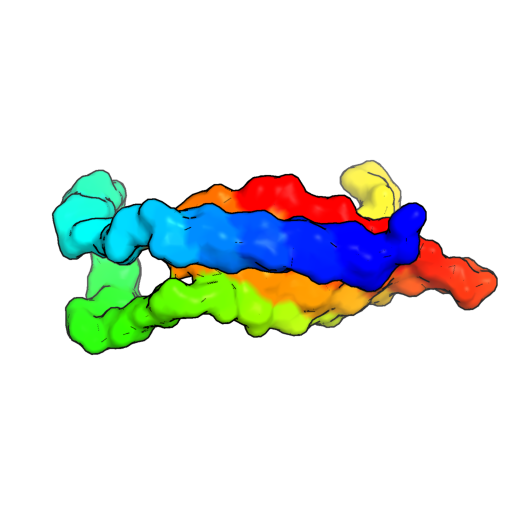1 94 ? 4.778 -7.521 -10.433 1.00 97.19 94 ARG A C 1
ATOM 736 O O . ARG A 1 94 ? 4.331 -6.484 -10.918 1.00 97.19 94 ARG A O 1
ATOM 743 N N . VAL A 1 95 ? 6.034 -7.926 -10.582 1.00 97.44 95 VAL A N 1
ATOM 744 C CA . VAL A 1 95 ? 7.040 -7.228 -11.394 1.00 97.44 95 VAL A CA 1
ATOM 745 C C . VAL A 1 95 ? 7.349 -8.074 -12.622 1.00 97.44 95 VAL A C 1
ATOM 747 O O . VAL A 1 95 ? 7.761 -9.226 -12.482 1.00 97.44 95 VAL A O 1
ATOM 750 N N . ASP A 1 96 ? 7.153 -7.525 -13.818 1.00 97.44 96 ASP A N 1
ATOM 751 C CA . ASP A 1 96 ? 7.384 -8.246 -15.068 1.00 97.44 96 ASP A CA 1
ATOM 752 C C . ASP A 1 96 ? 8.855 -8.155 -15.489 1.00 97.44 96 ASP A C 1
ATOM 754 O O . ASP A 1 96 ? 9.437 -7.077 -15.633 1.00 97.44 96 ASP A O 1
ATOM 758 N N . LEU A 1 97 ? 9.461 -9.319 -15.705 1.00 95.56 97 LEU A N 1
ATOM 759 C CA . LEU A 1 97 ? 10.848 -9.473 -16.119 1.00 95.56 97 LEU A CA 1
ATOM 760 C C . LEU A 1 97 ? 10.931 -9.895 -17.600 1.00 95.56 97 LEU A C 1
ATOM 762 O O . LEU A 1 97 ? 9.939 -10.312 -18.206 1.00 95.56 97 LEU A O 1
ATOM 766 N N . PRO A 1 98 ? 12.123 -9.824 -18.222 1.00 94.38 98 PRO A N 1
ATOM 767 C CA . PRO A 1 98 ? 12.348 -10.379 -19.550 1.00 94.38 98 PRO A CA 1
ATOM 768 C C . PRO A 1 98 ? 12.075 -11.883 -19.590 1.00 94.38 98 PRO A C 1
ATOM 770 O O . PRO A 1 98 ? 12.008 -12.551 -18.561 1.00 94.38 98 PRO A O 1
ATOM 773 N N . LEU A 1 99 ? 11.967 -12.425 -20.806 1.00 93.81 99 LEU A N 1
ATOM 774 C CA . LEU A 1 99 ? 11.751 -13.859 -21.039 1.00 93.81 99 LEU A CA 1
ATOM 775 C C . LEU A 1 99 ? 10.447 -14.391 -20.416 1.00 93.81 99 LEU A C 1
ATOM 777 O O . LEU A 1 99 ? 10.369 -15.552 -20.029 1.00 93.81 99 LEU A O 1
ATOM 781 N N . ARG A 1 100 ? 9.408 -13.542 -20.344 1.00 94.62 100 ARG A N 1
ATOM 782 C CA . ARG A 1 100 ? 8.082 -13.865 -19.774 1.00 94.62 100 ARG A CA 1
ATOM 783 C C . ARG A 1 100 ? 8.131 -14.324 -18.309 1.00 94.62 100 ARG A C 1
ATOM 785 O O . ARG A 1 100 ? 7.191 -14.953 -17.823 1.00 94.62 100 ARG A O 1
ATOM 792 N N . LEU A 1 101 ? 9.208 -13.995 -17.603 1.00 96.00 101 LEU A N 1
ATOM 793 C CA . LEU A 1 101 ? 9.333 -14.222 -16.171 1.00 96.00 101 LEU A CA 1
ATOM 794 C C . LEU A 1 101 ? 8.646 -13.093 -15.401 1.00 96.00 101 LEU A C 1
ATOM 796 O O . LEU A 1 101 ? 8.450 -11.992 -15.913 1.00 96.00 101 LEU A O 1
ATOM 800 N N . HIS A 1 102 ? 8.288 -13.359 -14.152 1.00 95.44 102 HIS A N 1
ATOM 801 C CA . HIS A 1 102 ? 7.813 -12.328 -13.240 1.00 95.44 102 HIS A CA 1
ATOM 802 C C . HIS A 1 102 ? 8.223 -12.652 -11.810 1.00 95.44 102 HIS A C 1
ATOM 804 O O . HIS A 1 102 ? 8.385 -13.819 -11.452 1.00 95.44 102 HIS A O 1
ATOM 810 N N . LEU A 1 103 ? 8.363 -11.609 -11.001 1.00 95.06 103 LEU A N 1
ATOM 811 C CA . LEU A 1 103 ? 8.519 -11.726 -9.559 1.00 95.06 103 LEU A CA 1
ATOM 812 C C . LEU A 1 103 ? 7.174 -11.459 -8.900 1.00 95.06 103 LEU A C 1
ATOM 814 O O . LEU A 1 103 ? 6.529 -10.451 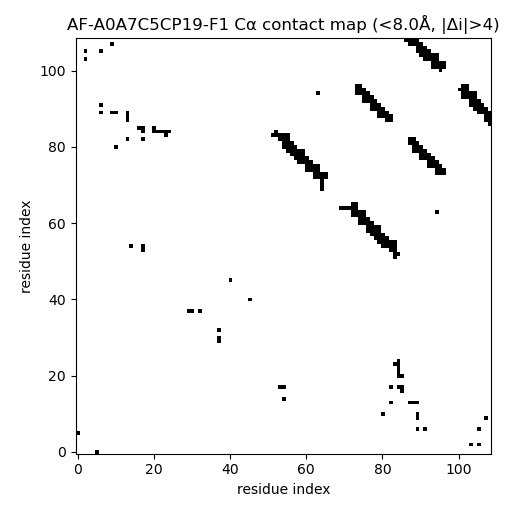-9.191 1.00 95.06 103 LEU A O 1
ATOM 818 N N . GLN A 1 104 ? 6.782 -12.357 -8.004 1.00 95.62 104 GLN A N 1
ATOM 819 C CA . GLN A 1 104 ? 5.658 -12.150 -7.105 1.00 95.62 104 GLN A CA 1
ATOM 820 C C . GLN A 1 104 ? 6.209 -11.733 -5.744 1.00 95.62 104 GLN A C 1
ATOM 822 O O . GLN A 1 104 ? 6.973 -12.480 -5.132 1.00 95.62 104 GLN A O 1
ATOM 827 N N . VAL A 1 105 ? 5.816 -10.555 -5.273 1.00 95.31 105 VAL A N 1
ATOM 828 C CA . VAL A 1 105 ? 6.226 -10.015 -3.976 1.00 95.31 105 VAL A CA 1
AT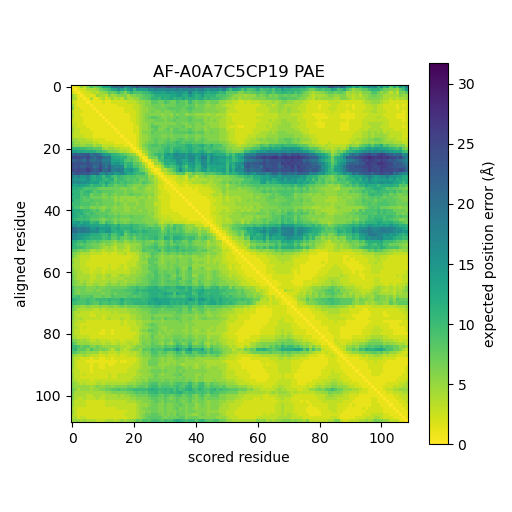OM 829 C C . VAL A 1 105 ? 4.996 -9.922 -3.087 1.00 95.31 105 VAL A C 1
ATOM 831 O O . VAL A 1 105 ? 3.951 -9.441 -3.520 1.00 95.31 105 VAL A O 1
ATOM 834 N N . ILE A 1 106 ? 5.113 -10.422 -1.860 1.00 96.94 106 ILE A N 1
ATOM 835 C CA . ILE A 1 106 ? 4.095 -10.282 -0.820 1.00 96.94 106 ILE A CA 1
ATOM 836 C C . ILE A 1 106 ? 4.807 -9.711 0.397 1.00 96.94 106 ILE A C 1
ATOM 838 O O . ILE A 1 106 ? 5.743 -10.337 0.897 1.00 96.94 106 ILE A O 1
ATOM 842 N N . ASP A 1 107 ? 4.355 -8.549 0.842 1.00 96.00 107 ASP A N 1
ATOM 843 C CA . ASP A 1 107 ? 4.838 -7.865 2.035 1.00 96.00 107 ASP A CA 1
ATOM 844 C C . ASP A 1 107 ? 3.653 -7.518 2.941 1.00 96.00 107 ASP A C 1
ATOM 846 O O . ASP A 1 107 ? 2.533 -7.309 2.466 1.00 96.00 107 ASP A O 1
ATOM 850 N N . SER A 1 108 ? 3.872 -7.515 4.248 1.00 95.81 108 SER A N 1
ATOM 851 C CA . SER A 1 108 ? 2.827 -7.244 5.232 1.00 95.81 108 SER A CA 1
ATOM 852 C C . SER A 1 108 ? 3.420 -6.783 6.552 1.00 95.81 108 SER A C 1
ATOM 854 O O . SER A 1 108 ? 4.481 -7.272 6.946 1.00 95.81 108 SER A O 1
ATOM 856 N N . TYR A 1 109 ? 2.678 -5.932 7.254 1.00 92.25 109 TYR A N 1
ATOM 857 C CA . TYR A 1 109 ? 2.980 -5.466 8.606 1.00 92.25 109 TYR A CA 1
ATOM 858 C C . TYR A 1 109 ? 1.784 -5.698 9.516 1.00 92.25 109 TYR A C 1
ATOM 860 O O . TYR A 1 109 ? 0.658 -5.367 9.063 1.00 92.25 109 TYR A O 1
#

Solvent-accessible surface area (backbone atoms only — not comparable to full-atom values): 6522 Å² total; per-residue (Å²): 134,53,73,68,57,52,51,52,53,53,49,55,49,53,52,58,51,43,71,69,39,62,80,58,88,54,77,68,62,49,74,74,39,58,69,72,57,35,54,50,46,51,71,78,56,52,89,87,67,83,71,76,87,58,75,44,77,47,80,48,73,53,68,46,56,94,44,100,82,53,90,60,72,28,51,28,39,34,45,34,39,36,40,75,49,43,96,38,39,42,37,40,35,42,37,52,46,77,93,86,39,66,50,79,46,78,51,72,89

Mean predicted aligned error: 6.1 Å